Protein AF-A0A9W4ZFN9-F1 (afdb_monomer_lite)

Structure (mmCIF, N/CA/C/O backbone):
data_AF-A0A9W4ZFN9-F1
#
_entry.id   AF-A0A9W4ZFN9-F1
#
loop_
_atom_site.group_PDB
_atom_site.id
_atom_site.type_symbol
_atom_site.label_atom_id
_atom_site.label_alt_id
_atom_site.label_comp_id
_atom_site.label_asym_id
_atom_site.label_entity_id
_atom_site.label_seq_id
_atom_site.pdbx_PDB_ins_code
_atom_site.Cartn_x
_atom_site.Cartn_y
_atom_site.Cartn_z
_atom_site.occupancy
_atom_site.B_iso_or_equiv
_atom_site.auth_seq_id
_atom_site.auth_comp_id
_atom_site.auth_asym_id
_atom_site.auth_atom_id
_atom_site.pdbx_PDB_model_num
ATOM 1 N N . MET A 1 1 ? 42.782 6.471 -3.623 1.00 40.88 1 MET A N 1
ATOM 2 C CA . MET A 1 1 ? 42.105 7.609 -4.271 1.00 40.88 1 MET A CA 1
ATOM 3 C C . MET A 1 1 ? 40.682 7.137 -4.459 1.00 40.88 1 MET A C 1
ATOM 5 O O . MET A 1 1 ? 40.392 6.408 -5.397 1.00 40.88 1 MET A O 1
ATOM 9 N N . GLU A 1 2 ? 39.920 7.326 -3.389 1.00 52.97 2 GLU A N 1
ATOM 10 C CA . GLU A 1 2 ? 38.602 6.750 -3.124 1.00 52.97 2 GLU A CA 1
ATOM 11 C C . GLU A 1 2 ? 37.562 7.791 -3.526 1.00 52.97 2 GLU A C 1
ATOM 13 O O . GLU A 1 2 ? 36.983 8.445 -2.676 1.00 52.97 2 GLU A O 1
ATOM 18 N N . ASP A 1 3 ? 37.380 8.007 -4.825 1.00 47.34 3 ASP A N 1
ATOM 19 C CA . ASP A 1 3 ? 36.480 9.051 -5.321 1.00 47.34 3 ASP A CA 1
ATOM 20 C C . ASP A 1 3 ? 35.867 8.599 -6.656 1.00 47.34 3 ASP A C 1
ATOM 22 O O . ASP A 1 3 ? 36.251 9.098 -7.710 1.00 47.34 3 ASP A O 1
ATOM 26 N N . ALA A 1 4 ? 34.985 7.588 -6.646 1.00 51.34 4 ALA A N 1
ATOM 27 C CA . ALA A 1 4 ? 34.189 7.245 -7.842 1.00 51.34 4 ALA A CA 1
ATOM 28 C C . ALA A 1 4 ? 32.934 6.372 -7.623 1.00 51.34 4 ALA A C 1
ATOM 30 O O . ALA A 1 4 ? 32.174 6.197 -8.567 1.00 51.34 4 ALA A O 1
ATOM 31 N N . GLU A 1 5 ? 32.676 5.804 -6.439 1.00 50.56 5 GLU A N 1
ATOM 32 C CA . GLU A 1 5 ? 31.570 4.829 -6.269 1.00 50.56 5 GLU A CA 1
ATOM 33 C C . GLU A 1 5 ? 30.358 5.365 -5.485 1.00 50.56 5 GLU A C 1
ATOM 35 O O . GLU A 1 5 ? 29.499 4.598 -5.051 1.00 50.56 5 GLU A O 1
ATOM 40 N N . GLN A 1 6 ? 30.255 6.686 -5.309 1.00 48.00 6 GLN A N 1
ATOM 41 C CA . GLN A 1 6 ? 29.192 7.301 -4.502 1.00 48.00 6 GLN A CA 1
ATOM 42 C C . GLN A 1 6 ? 28.041 7.918 -5.328 1.00 48.00 6 GLN A C 1
ATOM 44 O O . GLN A 1 6 ? 27.037 8.310 -4.740 1.00 48.00 6 GLN A O 1
ATOM 49 N N . GLU A 1 7 ? 28.127 7.971 -6.664 1.00 45.47 7 GLU A N 1
ATOM 50 C CA . GLU A 1 7 ? 27.157 8.703 -7.511 1.00 45.47 7 GLU A CA 1
ATOM 51 C C . GLU A 1 7 ? 26.104 7.845 -8.246 1.00 45.47 7 GLU A C 1
ATOM 53 O O . GLU A 1 7 ? 25.272 8.398 -8.958 1.00 45.47 7 GLU A O 1
ATOM 58 N N . ASP A 1 8 ? 26.038 6.525 -8.025 1.00 45.19 8 ASP A N 1
ATOM 59 C CA . ASP A 1 8 ? 25.015 5.654 -8.655 1.00 45.19 8 ASP A CA 1
ATOM 60 C C . ASP A 1 8 ? 23.975 5.091 -7.664 1.00 45.19 8 ASP A C 1
ATOM 62 O O . ASP A 1 8 ? 23.276 4.123 -7.944 1.00 45.19 8 ASP A O 1
ATOM 66 N N . ARG A 1 9 ? 23.853 5.673 -6.463 1.00 47.44 9 ARG A N 1
ATOM 67 C CA . ARG A 1 9 ? 22.842 5.240 -5.472 1.00 47.44 9 ARG A CA 1
ATOM 68 C C . ARG A 1 9 ? 21.523 6.008 -5.514 1.00 47.44 9 ARG A C 1
ATOM 70 O O . ARG A 1 9 ? 20.568 5.547 -4.900 1.00 47.44 9 ARG A O 1
ATOM 77 N N . ASP A 1 10 ? 21.462 7.126 -6.235 1.00 48.66 10 ASP A N 1
ATOM 78 C CA . ASP A 1 10 ? 20.259 7.972 -6.335 1.00 48.66 10 ASP A CA 1
ATOM 79 C C . ASP A 1 10 ? 19.554 7.897 -7.706 1.00 48.66 10 ASP A C 1
ATOM 81 O O . ASP A 1 10 ? 18.429 8.370 -7.852 1.00 48.66 10 ASP A O 1
ATOM 85 N N . SER A 1 11 ? 20.170 7.272 -8.719 1.00 48.03 11 SER A N 1
ATOM 86 C CA . SER A 1 11 ? 19.677 7.315 -10.112 1.00 48.03 11 SER A CA 1
ATOM 87 C C . SER A 1 11 ? 18.875 6.089 -10.562 1.00 48.03 11 SER A C 1
ATOM 89 O O . SER A 1 11 ? 18.390 6.048 -11.692 1.00 48.03 11 SER A O 1
ATOM 91 N N . LEU A 1 12 ? 18.669 5.105 -9.688 1.00 49.59 12 LEU A N 1
ATOM 92 C CA . LEU A 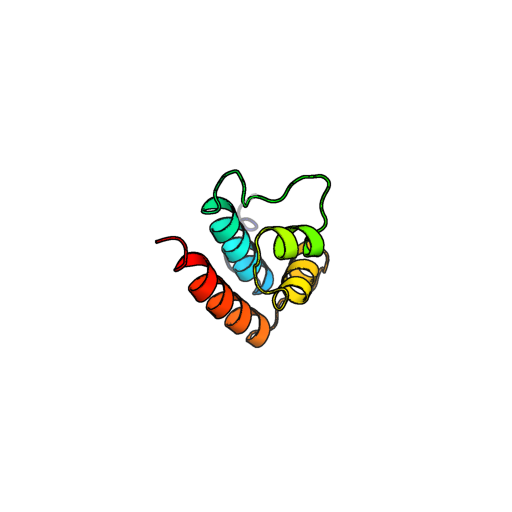1 12 ? 17.848 3.927 -9.971 1.00 49.59 12 LEU A CA 1
ATOM 93 C C . LEU A 1 12 ? 16.792 3.758 -8.885 1.00 49.59 12 LEU A C 1
ATOM 95 O O . LEU A 1 12 ? 16.735 2.709 -8.257 1.00 49.59 12 LEU A O 1
ATOM 99 N N . ILE A 1 13 ? 15.941 4.771 -8.676 1.00 51.84 13 ILE A N 1
ATOM 100 C CA . ILE A 1 13 ? 14.681 4.546 -7.957 1.00 51.84 13 ILE A CA 1
ATOM 101 C C . ILE A 1 13 ? 13.890 3.554 -8.804 1.00 51.84 13 ILE A C 1
ATOM 103 O O . ILE A 1 13 ? 13.237 3.917 -9.787 1.00 51.84 13 ILE A O 1
ATOM 107 N N . LEU A 1 14 ? 14.011 2.271 -8.476 1.00 59.94 14 LEU A N 1
ATOM 108 C CA . LEU A 1 14 ? 13.312 1.224 -9.200 1.00 59.94 14 LEU A CA 1
ATOM 109 C C . LEU A 1 14 ? 11.805 1.454 -9.017 1.00 59.94 14 LEU A C 1
ATOM 111 O O . LEU A 1 14 ? 11.380 1.935 -7.965 1.00 59.94 14 LEU A O 1
ATOM 115 N N . PRO A 1 15 ? 10.953 1.057 -9.976 1.00 64.00 15 PRO A N 1
ATOM 116 C CA . PRO A 1 15 ? 9.498 1.169 -9.827 1.00 64.00 15 PRO A CA 1
ATOM 117 C C . PRO A 1 15 ? 8.969 0.590 -8.499 1.00 64.00 15 PRO A C 1
ATOM 119 O O . PRO A 1 15 ? 8.000 1.087 -7.927 1.00 64.00 15 PRO A O 1
ATOM 122 N N . ALA A 1 16 ? 9.648 -0.432 -7.963 1.00 67.12 16 ALA A N 1
ATOM 123 C CA . ALA A 1 16 ? 9.374 -0.996 -6.644 1.00 67.12 16 ALA A CA 1
ATOM 124 C C . ALA A 1 16 ? 9.686 -0.033 -5.480 1.00 67.12 16 ALA A C 1
ATOM 126 O O . ALA A 1 16 ? 8.948 -0.006 -4.496 1.00 67.12 16 ALA A O 1
ATOM 127 N N . GLU A 1 17 ? 10.743 0.772 -5.567 1.00 73.62 17 GLU A N 1
ATOM 128 C CA . GLU A 1 17 ? 11.085 1.767 -4.548 1.00 73.62 17 GLU A CA 1
ATOM 129 C C . GLU A 1 17 ? 10.113 2.943 -4.550 1.00 73.62 17 GLU A C 1
ATOM 131 O O . GLU A 1 17 ? 9.743 3.413 -3.474 1.00 73.62 17 GLU A O 1
ATOM 136 N N . GLU A 1 18 ? 9.614 3.363 -5.717 1.00 80.56 18 GLU A N 1
ATOM 137 C CA . GLU A 1 18 ? 8.559 4.381 -5.785 1.00 80.56 18 GLU A CA 1
ATOM 138 C C . GLU A 1 18 ? 7.275 3.880 -5.109 1.00 80.56 18 GLU A C 1
ATOM 140 O O . GLU A 1 18 ? 6.723 4.565 -4.243 1.00 80.56 18 GLU A O 1
ATOM 145 N N . VAL A 1 19 ? 6.839 2.654 -5.424 1.00 79.31 19 VAL A N 1
ATOM 146 C CA . VAL A 1 19 ? 5.682 2.024 -4.767 1.00 79.31 19 VAL A CA 1
ATOM 147 C C . VAL A 1 19 ? 5.907 1.899 -3.259 1.00 79.31 19 VAL A C 1
ATOM 149 O O . VAL A 1 19 ? 5.021 2.242 -2.472 1.00 79.31 19 VAL A O 1
ATOM 152 N N . ARG A 1 20 ? 7.100 1.479 -2.828 1.00 79.00 20 ARG A N 1
ATOM 153 C CA . ARG A 1 20 ? 7.450 1.380 -1.405 1.00 79.00 20 ARG A CA 1
ATOM 154 C C . ARG A 1 20 ? 7.401 2.743 -0.715 1.00 79.00 20 ARG A C 1
ATOM 156 O O . ARG A 1 20 ? 6.804 2.861 0.352 1.00 79.00 20 ARG A O 1
ATOM 163 N N . ALA A 1 21 ? 7.976 3.781 -1.318 1.00 83.00 21 ALA A N 1
ATOM 164 C CA . ALA A 1 21 ? 7.955 5.137 -0.777 1.00 83.00 21 ALA A CA 1
ATOM 165 C C . ALA A 1 21 ? 6.525 5.686 -0.682 1.00 83.00 21 ALA A C 1
ATOM 167 O O . ALA A 1 21 ? 6.170 6.339 0.302 1.00 83.00 21 ALA A O 1
ATOM 168 N N . MET A 1 22 ? 5.689 5.400 -1.679 1.00 84.25 22 MET A N 1
ATOM 169 C CA . MET A 1 22 ? 4.275 5.756 -1.669 1.00 84.25 22 MET A CA 1
ATOM 170 C C . MET A 1 22 ? 3.505 5.050 -0.543 1.00 84.25 22 MET A C 1
ATOM 172 O O . MET A 1 22 ? 2.762 5.711 0.183 1.00 84.25 22 MET A O 1
ATOM 176 N 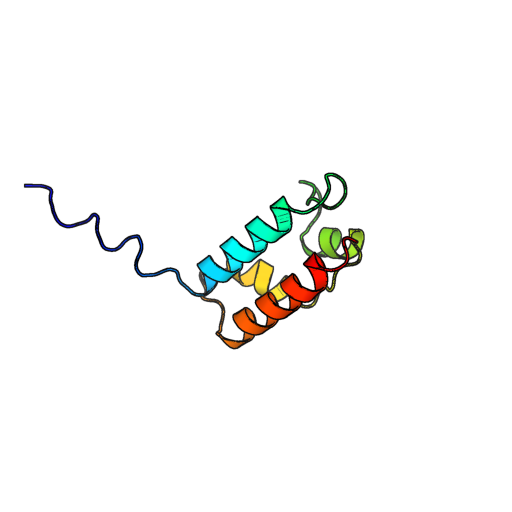N . LEU A 1 23 ? 3.723 3.745 -0.352 1.00 81.50 23 LEU A N 1
ATOM 177 C CA . LEU A 1 23 ? 3.122 2.970 0.737 1.00 81.50 23 LEU A CA 1
ATOM 178 C C . LEU A 1 23 ? 3.561 3.481 2.109 1.00 81.50 23 LEU A C 1
ATOM 180 O O . LEU A 1 23 ? 2.711 3.695 2.965 1.00 81.50 23 LEU A O 1
ATOM 184 N N . ILE A 1 24 ? 4.852 3.765 2.302 1.00 81.81 24 ILE A N 1
ATOM 185 C CA . ILE A 1 24 ? 5.367 4.339 3.554 1.00 81.81 24 ILE A CA 1
ATOM 186 C C . ILE A 1 24 ? 4.709 5.694 3.835 1.00 81.81 24 ILE A C 1
ATOM 188 O O . ILE A 1 24 ? 4.245 5.937 4.947 1.00 81.81 24 ILE A O 1
ATOM 192 N N . LYS A 1 25 ? 4.626 6.582 2.835 1.00 85.75 25 LYS A N 1
ATOM 193 C CA . LYS A 1 25 ? 3.952 7.883 2.989 1.00 85.75 25 LYS A CA 1
ATOM 194 C C . LYS A 1 25 ? 2.479 7.717 3.349 1.00 85.75 25 LYS A C 1
ATOM 196 O O . LYS A 1 25 ? 1.989 8.434 4.218 1.00 85.75 25 LYS A O 1
ATOM 201 N N . TRP A 1 26 ? 1.789 6.772 2.715 1.00 85.69 26 TRP A N 1
ATOM 202 C CA . TRP A 1 26 ? 0.412 6.441 3.061 1.00 85.69 26 TRP A CA 1
ATOM 203 C C . TRP A 1 26 ? 0.301 5.896 4.496 1.00 85.69 26 TRP A C 1
ATOM 205 O O . TRP A 1 26 ? -0.513 6.377 5.272 1.00 85.69 26 TRP A O 1
ATOM 215 N N . GLU A 1 27 ? 1.165 4.974 4.914 1.00 84.25 27 GLU A N 1
ATOM 216 C CA . GLU A 1 27 ? 1.183 4.445 6.284 1.00 84.25 27 GLU A CA 1
ATOM 217 C C . GLU A 1 27 ? 1.453 5.522 7.346 1.00 84.25 27 GLU A C 1
ATOM 219 O O . GLU A 1 27 ? 0.928 5.454 8.462 1.00 84.25 27 GLU A O 1
ATOM 224 N N . LEU A 1 28 ? 2.252 6.537 7.008 1.00 83.94 28 LEU A N 1
ATOM 225 C CA . LEU A 1 28 ? 2.555 7.658 7.898 1.00 83.94 28 LEU A CA 1
ATOM 226 C C . LEU A 1 28 ? 1.351 8.572 8.140 1.00 83.94 28 LEU A C 1
ATOM 228 O O . LEU A 1 28 ? 1.232 9.101 9.246 1.00 83.94 28 LEU A O 1
ATOM 232 N N . ILE A 1 29 ? 0.467 8.740 7.152 1.00 85.94 29 ILE A N 1
ATOM 233 C CA . ILE A 1 29 ? -0.747 9.558 7.310 1.00 85.94 29 ILE A CA 1
ATOM 234 C C . ILE A 1 29 ? -1.882 8.815 8.028 1.00 85.94 29 ILE A C 1
ATOM 236 O O . ILE A 1 29 ? -2.840 9.453 8.459 1.00 85.94 29 ILE A O 1
ATOM 240 N N . LEU A 1 30 ? -1.794 7.488 8.170 1.00 84.25 30 LEU A N 1
ATOM 241 C CA . LEU A 1 30 ? -2.809 6.702 8.868 1.00 84.25 30 LEU A CA 1
ATOM 242 C C . LEU A 1 30 ? -2.866 7.051 10.356 1.00 84.25 30 LEU A C 1
ATOM 244 O O . LEU A 1 30 ? -1.841 7.195 11.039 1.00 84.25 30 LEU A O 1
ATOM 248 N N . SER A 1 31 ? -4.086 7.100 10.890 1.00 83.94 31 SER A N 1
ATOM 249 C CA . SER A 1 31 ? -4.299 7.261 12.324 1.00 83.94 31 SER A CA 1
ATOM 250 C C . SER A 1 31 ? -3.722 6.073 13.105 1.00 83.94 31 SER A C 1
ATOM 252 O O . SER A 1 31 ? -3.537 4.973 12.581 1.00 83.94 31 SER A O 1
ATOM 254 N N . LYS A 1 32 ? -3.466 6.255 14.407 1.00 82.94 32 LYS A N 1
ATOM 255 C CA . LYS A 1 32 ? -2.922 5.193 15.279 1.00 82.94 32 LYS A CA 1
ATOM 256 C C . LYS A 1 32 ? -3.730 3.887 15.209 1.00 82.94 32 LYS A C 1
ATOM 258 O O . LYS A 1 32 ? -3.154 2.812 15.347 1.00 82.94 32 LYS A O 1
ATOM 263 N N . PHE A 1 33 ? -5.043 3.979 15.000 1.00 83.12 33 PHE A N 1
ATOM 264 C CA . PHE A 1 33 ? -5.926 2.819 14.889 1.00 83.12 33 PHE A CA 1
ATOM 265 C C . PHE A 1 33 ? -5.846 2.148 13.523 1.00 83.12 33 PHE A C 1
ATOM 267 O O . PHE A 1 33 ? -6.047 0.941 13.439 1.00 83.12 33 PHE A O 1
ATOM 274 N N . GLU A 1 34 ? -5.529 2.891 12.470 1.00 85.81 34 GLU A N 1
ATOM 275 C CA . GLU A 1 34 ? -5.424 2.368 11.111 1.00 85.81 34 GLU A CA 1
ATOM 276 C C . GLU A 1 34 ? -4.044 1.804 10.788 1.00 85.81 34 GLU A C 1
ATOM 278 O O . GLU A 1 34 ? -3.921 1.072 9.818 1.00 85.81 34 GLU A O 1
ATOM 283 N N . LYS A 1 35 ? -3.011 2.074 11.592 1.00 86.56 35 LYS A N 1
ATOM 284 C CA . LYS A 1 35 ? -1.681 1.477 11.395 1.00 86.56 35 LYS A CA 1
ATOM 285 C C . LYS A 1 35 ? -1.699 -0.044 11.545 1.00 86.56 35 LYS A C 1
ATOM 287 O O . LYS A 1 35 ? -2.478 -0.588 12.337 1.00 86.56 35 LYS A O 1
ATOM 292 N N . ARG A 1 36 ? -0.804 -0.715 10.813 1.00 87.12 36 ARG A N 1
ATOM 293 C CA . ARG A 1 36 ? -0.614 -2.166 10.892 1.00 87.12 36 ARG A CA 1
ATOM 294 C C . ARG A 1 36 ? -0.117 -2.567 12.279 1.00 87.12 36 ARG A C 1
ATOM 296 O O . ARG A 1 36 ? 0.831 -1.991 12.811 1.00 87.12 36 ARG A O 1
ATOM 303 N N . ARG A 1 37 ? -0.747 -3.577 12.862 1.00 87.50 37 ARG A N 1
ATOM 304 C CA . ARG A 1 37 ? -0.335 -4.234 14.103 1.00 87.50 37 ARG A CA 1
ATOM 305 C C . ARG A 1 37 ? 0.683 -5.327 13.772 1.00 87.50 37 ARG A C 1
ATOM 307 O O . ARG A 1 37 ? 0.657 -5.920 12.702 1.00 87.50 37 ARG A O 1
ATOM 314 N N . LEU A 1 38 ? 1.579 -5.625 14.709 1.00 83.81 38 LEU A N 1
ATOM 315 C CA . LEU A 1 38 ? 2.620 -6.648 14.516 1.00 83.81 38 LEU A CA 1
ATOM 316 C C . LEU A 1 38 ? 2.055 -8.061 14.303 1.00 83.81 38 LEU A C 1
ATOM 318 O O . LEU A 1 38 ? 2.673 -8.878 13.636 1.00 83.81 38 LEU A O 1
ATOM 322 N N . GLN A 1 39 ? 0.888 -8.331 14.880 1.00 87.88 39 GLN A N 1
ATOM 323 C CA . GLN A 1 39 ? 0.256 -9.650 14.916 1.00 87.88 39 GLN A CA 1
ATOM 324 C C . GLN A 1 39 ? -0.743 -9.908 13.779 1.00 87.88 39 GLN A C 1
ATOM 326 O O . GLN A 1 39 ? -1.355 -10.970 13.755 1.00 87.88 39 GLN A O 1
ATOM 331 N N . GLU A 1 40 ? -0.959 -8.945 12.879 1.00 85.88 40 GLU A N 1
ATOM 332 C CA . GLU A 1 40 ? -1.886 -9.103 11.752 1.00 85.88 40 GLU A CA 1
ATOM 333 C C . GLU A 1 40 ? -1.135 -9.172 10.418 1.00 85.88 40 GLU A C 1
ATOM 335 O O . GLU A 1 40 ? -0.120 -8.498 10.219 1.00 85.88 40 GLU A O 1
ATOM 340 N N . THR A 1 41 ? -1.646 -9.984 9.492 1.00 88.06 41 THR A N 1
ATOM 341 C CA . THR A 1 41 ? -1.163 -10.014 8.105 1.00 88.06 41 THR A CA 1
ATOM 342 C C . THR A 1 41 ? -1.608 -8.762 7.348 1.00 88.06 41 THR A C 1
ATOM 344 O O . THR A 1 41 ? -2.536 -8.069 7.766 1.00 88.06 41 THR A O 1
ATOM 347 N N . VAL A 1 42 ? -0.988 -8.472 6.197 1.00 85.56 42 VAL A N 1
ATOM 348 C CA . VAL A 1 42 ? -1.409 -7.358 5.322 1.00 85.56 42 VAL A CA 1
ATOM 349 C C . VAL A 1 42 ? -2.884 -7.508 4.934 1.00 85.56 42 VAL A C 1
ATOM 351 O O . VAL A 1 42 ? -3.641 -6.547 4.991 1.00 85.56 42 VAL A O 1
ATOM 354 N N . GLN A 1 43 ? -3.327 -8.731 4.646 1.00 87.12 43 GLN A N 1
ATOM 355 C CA . GLN A 1 43 ? -4.722 -9.035 4.324 1.00 87.12 43 GLN A CA 1
ATOM 356 C C . GLN A 1 43 ? -5.674 -8.740 5.487 1.00 87.12 43 GLN A C 1
ATOM 358 O O . GLN A 1 43 ? -6.682 -8.055 5.308 1.00 87.12 43 GLN A O 1
ATOM 363 N N . GLN A 1 44 ? -5.342 -9.213 6.692 1.00 89.12 44 GLN A N 1
ATOM 364 C CA . GLN A 1 44 ? -6.141 -8.959 7.895 1.00 89.12 44 GLN A CA 1
ATOM 365 C C . GLN A 1 44 ? -6.186 -7.471 8.233 1.00 89.12 44 GLN A C 1
ATOM 367 O O . GLN A 1 44 ? -7.241 -6.939 8.576 1.00 89.12 44 GLN A O 1
ATOM 372 N N . TRP A 1 45 ? -5.054 -6.791 8.081 1.00 89.88 45 TRP A N 1
ATOM 373 C CA . TRP A 1 45 ? -4.948 -5.363 8.298 1.00 89.88 45 TRP A CA 1
ATOM 374 C C . TRP A 1 45 ? -5.852 -4.580 7.350 1.00 89.88 45 TRP A C 1
ATOM 376 O O . TRP A 1 45 ? -6.692 -3.816 7.821 1.00 89.88 45 TRP A O 1
ATOM 386 N N . PHE A 1 46 ? -5.746 -4.816 6.041 1.00 87.94 46 PHE A N 1
ATOM 387 C CA . PHE A 1 46 ? -6.569 -4.157 5.024 1.00 87.94 46 PHE A CA 1
ATOM 388 C C . PHE A 1 46 ? -8.059 -4.426 5.230 1.00 87.94 46 PHE A C 1
ATOM 390 O O . PHE A 1 46 ? -8.867 -3.497 5.158 1.00 87.94 46 PHE A O 1
ATOM 397 N N . SER A 1 47 ? -8.413 -5.665 5.585 1.00 87.38 47 SER A N 1
ATOM 398 C CA . SER A 1 47 ? -9.780 -6.026 5.959 1.00 87.38 47 SER A CA 1
ATOM 399 C C . SER A 1 47 ? -10.267 -5.238 7.177 1.00 87.38 47 SER A C 1
ATOM 401 O O . SER A 1 47 ? -11.411 -4.790 7.193 1.00 87.38 47 SER A O 1
ATOM 403 N N . ARG A 1 48 ? -9.417 -5.046 8.193 1.00 88.81 48 ARG A N 1
ATOM 404 C CA . ARG A 1 48 ? -9.758 -4.334 9.432 1.00 88.81 48 ARG A CA 1
ATOM 405 C C . ARG A 1 48 ? -9.981 -2.840 9.214 1.00 88.81 48 ARG A C 1
ATOM 407 O O . ARG A 1 48 ? -10.840 -2.259 9.868 1.00 88.81 48 ARG A O 1
ATOM 414 N N . ILE A 1 49 ? -9.208 -2.214 8.330 1.00 87.00 49 ILE A N 1
ATOM 415 C CA . ILE A 1 49 ? -9.365 -0.789 7.995 1.00 87.00 49 ILE A CA 1
ATOM 416 C C . ILE A 1 49 ? -10.350 -0.552 6.840 1.00 87.00 49 ILE A C 1
ATOM 418 O O . ILE A 1 49 ? -10.458 0.571 6.352 1.00 87.00 49 ILE A O 1
ATOM 422 N N . HIS A 1 50 ? -11.071 -1.598 6.411 1.00 83.88 50 HIS A N 1
ATOM 423 C CA . HIS A 1 50 ? -12.031 -1.570 5.303 1.00 83.88 50 HIS A CA 1
ATOM 424 C C . HIS A 1 50 ? -11.455 -0.941 4.022 1.00 83.88 50 HIS A C 1
ATOM 426 O O . HIS A 1 50 ? -12.138 -0.198 3.312 1.00 83.88 50 HIS A O 1
ATOM 432 N N . LYS A 1 51 ? -10.178 -1.215 3.731 1.00 83.00 51 LYS A N 1
ATOM 433 C CA . LYS A 1 51 ? -9.507 -0.744 2.516 1.00 83.00 51 LYS A CA 1
ATOM 434 C C . LYS A 1 51 ? -9.517 -1.836 1.452 1.00 83.00 51 LYS A C 1
ATOM 436 O O . LYS A 1 51 ? -9.547 -3.022 1.768 1.00 83.00 51 LYS A O 1
ATOM 441 N N . SER A 1 52 ? -9.492 -1.422 0.185 1.00 79.69 52 SER A N 1
ATOM 442 C CA . SER A 1 52 ? -9.513 -2.362 -0.939 1.00 79.69 52 SER A CA 1
ATOM 443 C C . SER A 1 52 ? -8.287 -3.282 -0.898 1.00 79.69 52 SER A C 1
ATOM 445 O O . SER A 1 52 ? -7.148 -2.817 -0.819 1.00 79.69 52 SER A O 1
ATOM 447 N N . SER A 1 53 ? -8.553 -4.586 -0.975 1.00 79.25 53 SER A N 1
ATOM 448 C CA . SER A 1 53 ? -7.571 -5.669 -1.047 1.00 79.25 53 SER A CA 1
ATOM 449 C C . SER A 1 53 ? -6.829 -5.740 -2.383 1.00 79.25 53 SER A C 1
ATOM 451 O O . SER A 1 53 ? -5.903 -6.536 -2.518 1.00 79.25 53 SER A O 1
ATOM 453 N N . ASP A 1 54 ? -7.211 -4.921 -3.364 1.00 83.12 54 ASP A N 1
ATOM 454 C CA . ASP A 1 54 ? -6.739 -5.033 -4.749 1.00 83.12 54 ASP A CA 1
ATOM 455 C C . ASP A 1 54 ? -5.238 -4.740 -4.877 1.00 83.12 54 ASP A C 1
ATOM 457 O O . ASP A 1 54 ? -4.583 -5.233 -5.790 1.00 83.12 54 ASP A O 1
ATOM 461 N N . ILE A 1 55 ? -4.668 -3.983 -3.931 1.00 85.50 55 ILE A N 1
ATOM 462 C CA . ILE A 1 55 ? -3.228 -3.703 -3.894 1.00 85.50 55 ILE A CA 1
ATOM 463 C C . ILE A 1 55 ? -2.417 -4.707 -3.077 1.00 85.50 55 ILE A C 1
ATOM 465 O O . ILE A 1 55 ? -1.193 -4.617 -3.092 1.00 85.50 55 ILE A O 1
ATOM 469 N N . ILE A 1 56 ? -3.048 -5.646 -2.359 1.00 85.88 56 ILE A N 1
ATOM 470 C CA . ILE A 1 56 ? -2.328 -6.621 -1.521 1.00 85.88 56 ILE A CA 1
ATOM 471 C C . ILE A 1 56 ? -1.304 -7.414 -2.342 1.00 85.88 56 ILE A C 1
ATOM 473 O O . ILE A 1 56 ? -0.156 -7.470 -1.901 1.00 85.88 56 ILE A O 1
ATOM 477 N N . PRO A 1 57 ? -1.633 -7.948 -3.538 1.00 85.44 57 PRO A N 1
ATOM 478 C CA . PRO A 1 57 ? -0.652 -8.675 -4.342 1.00 85.44 57 PRO A CA 1
ATOM 479 C C . PRO A 1 57 ? 0.562 -7.810 -4.709 1.00 85.44 57 PRO A C 1
ATOM 481 O O . PRO A 1 57 ? 1.693 -8.285 -4.680 1.00 85.44 57 PRO A O 1
ATOM 484 N N . ILE A 1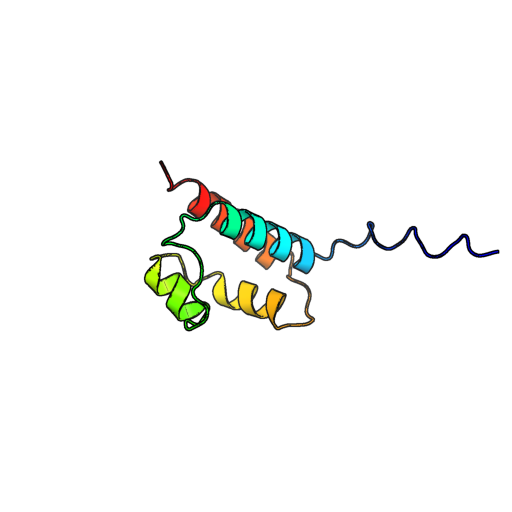 58 ? 0.346 -6.519 -4.985 1.00 85.00 58 ILE A N 1
ATOM 485 C CA . ILE A 1 58 ? 1.411 -5.559 -5.314 1.00 85.00 58 ILE A CA 1
ATOM 486 C C . ILE A 1 58 ? 2.243 -5.231 -4.067 1.00 85.00 58 ILE A C 1
ATOM 488 O O . ILE A 1 58 ? 3.470 -5.192 -4.130 1.00 85.00 58 ILE A O 1
ATOM 492 N N . TYR A 1 59 ? 1.587 -5.024 -2.922 1.00 82.69 59 TYR A N 1
ATOM 493 C CA . TYR A 1 59 ? 2.242 -4.777 -1.637 1.00 82.69 59 TYR A CA 1
ATOM 494 C C . TYR A 1 59 ? 3.155 -5.949 -1.270 1.00 82.69 59 TYR A C 1
ATOM 496 O O . TYR A 1 59 ? 4.329 -5.753 -0.958 1.00 82.69 59 TYR A O 1
ATOM 504 N N . GLU A 1 60 ? 2.639 -7.175 -1.349 1.00 83.38 60 GLU A N 1
ATOM 505 C CA . GLU A 1 60 ? 3.402 -8.385 -1.055 1.00 83.38 60 GLU A CA 1
ATOM 506 C C . GLU A 1 60 ? 4.552 -8.573 -2.048 1.00 83.38 60 GLU A C 1
ATOM 508 O O . GLU A 1 60 ? 5.670 -8.869 -1.631 1.00 83.38 60 GLU A O 1
ATOM 513 N N . LYS A 1 61 ? 4.331 -8.305 -3.338 1.00 82.00 61 LYS A N 1
ATOM 514 C CA . LYS A 1 61 ? 5.373 -8.372 -4.369 1.00 82.00 61 LYS A CA 1
ATOM 515 C C . LYS A 1 61 ? 6.511 -7.375 -4.140 1.00 82.00 61 LYS A C 1
ATOM 517 O O . LYS A 1 61 ? 7.662 -7.738 -4.320 1.00 82.00 61 LYS A O 1
ATOM 522 N N . VAL A 1 62 ? 6.229 -6.149 -3.705 1.00 79.00 62 VAL A N 1
ATOM 523 C CA . VAL A 1 62 ? 7.258 -5.108 -3.486 1.00 79.00 62 VAL A CA 1
ATOM 524 C C . VAL A 1 62 ? 7.981 -5.253 -2.135 1.00 79.00 62 VAL A C 1
ATOM 526 O O . VAL A 1 62 ? 9.131 -4.821 -1.977 1.00 79.00 62 VAL A O 1
ATOM 529 N N . ILE A 1 63 ? 7.309 -5.824 -1.131 1.00 73.81 63 ILE A N 1
ATOM 530 C CA . ILE A 1 63 ? 7.858 -6.021 0.222 1.00 73.81 63 ILE A CA 1
ATOM 531 C C . ILE A 1 63 ? 8.585 -7.364 0.353 1.00 73.81 63 ILE A C 1
ATOM 533 O O . ILE A 1 63 ? 9.667 -7.406 0.937 1.00 73.81 63 ILE A O 1
ATOM 537 N N . TYR A 1 64 ? 8.008 -8.445 -0.173 1.00 74.25 64 TYR A N 1
ATOM 538 C CA . TYR A 1 64 ? 8.558 -9.803 -0.083 1.00 74.25 64 TYR A CA 1
ATOM 539 C C . TYR A 1 64 ? 9.214 -10.274 -1.382 1.00 74.25 64 TYR A C 1
ATOM 541 O O . TYR A 1 64 ? 10.115 -11.113 -1.340 1.00 74.25 64 TYR A O 1
ATOM 549 N N . GLY A 1 65 ? 8.796 -9.749 -2.533 1.00 62.50 65 GLY A N 1
ATOM 550 C CA . GLY A 1 65 ? 9.431 -10.043 -3.811 1.00 62.50 65 GLY A CA 1
ATOM 551 C C . GLY A 1 65 ? 10.663 -9.169 -4.044 1.00 62.50 65 GLY A C 1
ATOM 552 O O . GLY A 1 65 ? 10.686 -7.974 -3.762 1.00 62.50 65 GLY A O 1
ATOM 553 N N . LYS A 1 66 ? 11.707 -9.774 -4.615 1.00 58.06 66 LYS A N 1
ATOM 554 C CA . LYS A 1 66 ? 12.843 -9.060 -5.230 1.00 58.06 66 LYS A CA 1
ATOM 555 C C . LYS A 1 66 ? 12.491 -8.504 -6.621 1.00 58.06 66 LYS A C 1
ATOM 557 O O . LYS A 1 66 ? 13.386 -8.170 -7.390 1.00 58.06 66 LYS A O 1
ATOM 562 N N . GLU A 1 67 ? 11.209 -8.475 -6.975 1.00 62.06 67 GLU A N 1
ATOM 563 C CA . GLU A 1 67 ? 10.742 -8.123 -8.310 1.00 62.06 67 GLU A CA 1
ATOM 564 C C . GLU A 1 67 ? 10.319 -6.660 -8.390 1.00 62.06 67 GLU A C 1
ATOM 566 O O . GLU A 1 67 ? 9.790 -6.071 -7.446 1.00 62.06 67 GLU A O 1
ATOM 571 N N . THR A 1 68 ? 10.556 -6.071 -9.556 1.00 68.00 68 THR A N 1
ATOM 572 C CA . THR A 1 68 ? 10.126 -4.718 -9.877 1.00 68.00 68 THR A CA 1
ATOM 573 C C . THR A 1 68 ? 8.611 -4.682 -10.087 1.00 68.00 68 THR A C 1
ATOM 575 O O . THR A 1 68 ? 8.023 -5.581 -10.691 1.00 68.00 68 THR A O 1
ATOM 578 N N . ALA A 1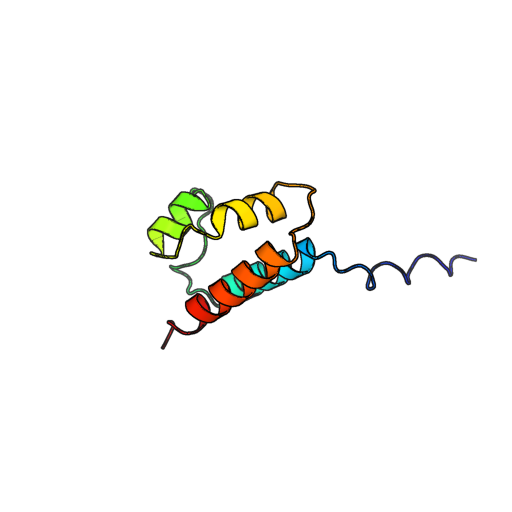 69 ? 7.961 -3.630 -9.579 1.00 70.69 69 ALA A N 1
ATOM 579 C CA . ALA A 1 69 ? 6.573 -3.353 -9.929 1.00 70.69 69 ALA A CA 1
ATOM 580 C C . ALA A 1 69 ? 6.493 -2.974 -11.417 1.00 70.69 69 ALA A C 1
ATOM 582 O O . ALA A 1 69 ? 7.331 -2.216 -11.913 1.00 70.69 69 ALA A O 1
ATOM 583 N N . SER A 1 70 ? 5.502 -3.489 -12.139 1.00 80.81 70 SER A N 1
ATOM 584 C CA . SER A 1 70 ? 5.242 -3.059 -13.512 1.00 80.81 70 SER A CA 1
ATOM 585 C C . SER A 1 70 ? 4.695 -1.627 -13.526 1.00 80.81 70 SER A C 1
ATOM 587 O O . SER A 1 70 ? 4.161 -1.126 -12.532 1.00 80.81 70 SER A O 1
ATOM 589 N N . SER A 1 71 ? 4.788 -0.945 -14.669 1.00 80.56 71 SER A N 1
ATOM 590 C CA . SER A 1 71 ? 4.207 0.396 -14.818 1.00 80.56 71 SER A CA 1
ATOM 591 C C . SER A 1 71 ? 2.689 0.411 -14.580 1.00 80.56 71 SER A C 1
ATOM 593 O O . SER A 1 71 ? 2.164 1.398 -14.069 1.00 80.56 71 SER A O 1
ATOM 595 N N . GLU A 1 72 ? 1.987 -0.681 -14.897 1.00 83.44 72 GLU A N 1
ATOM 596 C CA . GLU A 1 72 ? 0.552 -0.844 -14.624 1.00 83.44 72 GLU A CA 1
ATOM 597 C C . GLU A 1 72 ? 0.271 -0.951 -13.120 1.00 83.44 72 GLU A C 1
ATOM 599 O O . GLU A 1 72 ? -0.606 -0.256 -12.604 1.00 83.44 72 GLU A O 1
ATOM 604 N N . GLU A 1 73 ? 1.058 -1.754 -12.396 1.00 83.00 73 GLU A N 1
ATOM 605 C CA . GLU A 1 73 ? 0.970 -1.888 -10.935 1.00 83.00 73 GLU A CA 1
ATOM 606 C C . GLU A 1 73 ? 1.242 -0.543 -10.244 1.00 83.00 73 GLU A C 1
ATOM 608 O O . GLU A 1 73 ? 0.555 -0.174 -9.289 1.00 83.00 73 GLU A O 1
ATOM 613 N N . LEU A 1 74 ? 2.194 0.235 -10.766 1.00 82.75 74 LEU A N 1
ATOM 614 C CA . LEU A 1 74 ? 2.520 1.569 -10.265 1.00 82.75 74 LEU A CA 1
ATOM 615 C C . LEU A 1 74 ? 1.369 2.563 -10.486 1.00 82.75 74 LEU A C 1
ATOM 617 O O . LEU A 1 74 ? 1.028 3.326 -9.577 1.00 82.75 74 LEU A O 1
ATOM 621 N N . GLN A 1 75 ? 0.721 2.540 -11.655 1.00 85.94 75 GLN A N 1
ATOM 622 C CA . GLN A 1 75 ? -0.471 3.357 -11.910 1.00 85.94 75 GLN A CA 1
ATOM 623 C C . GLN A 1 75 ? -1.647 2.954 -11.013 1.00 85.94 75 GLN A C 1
ATOM 625 O O . GLN A 1 75 ? -2.323 3.830 -10.461 1.00 85.94 75 GLN A O 1
ATOM 630 N N . LEU A 1 76 ? -1.866 1.650 -10.822 1.00 87.31 76 LEU A N 1
ATOM 631 C CA . LEU A 1 76 ? -2.910 1.130 -9.943 1.00 87.31 76 LEU A CA 1
ATOM 632 C C . LEU A 1 76 ? -2.672 1.574 -8.497 1.00 87.31 76 LEU A C 1
ATOM 634 O O . LEU A 1 76 ? -3.584 2.104 -7.862 1.00 87.31 76 LEU A O 1
ATOM 638 N N . MET A 1 77 ? -1.436 1.459 -8.006 1.00 84.88 77 MET A N 1
ATOM 639 C CA . MET A 1 77 ? -1.051 1.916 -6.670 1.00 84.88 77 MET A CA 1
ATOM 640 C C . MET A 1 77 ? -1.252 3.426 -6.507 1.00 84.88 77 MET A C 1
ATOM 642 O O . MET A 1 77 ? -1.830 3.877 -5.517 1.00 84.88 77 MET A O 1
ATOM 646 N N . ARG A 1 78 ? -0.835 4.226 -7.496 1.00 85.44 78 ARG A N 1
ATOM 647 C CA . ARG A 1 78 ? -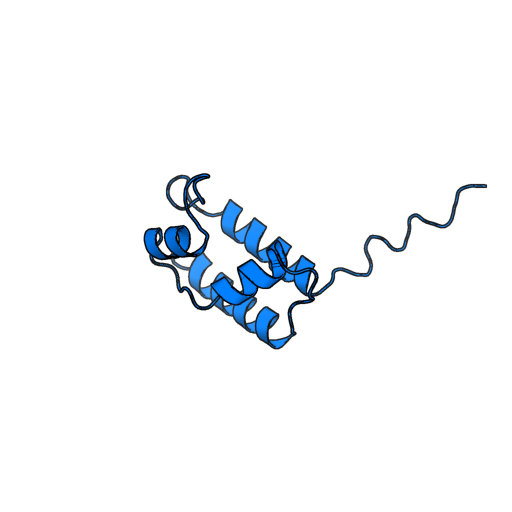1.009 5.685 -7.483 1.00 85.44 78 ARG A CA 1
ATOM 648 C C . ARG A 1 78 ? -2.486 6.073 -7.397 1.00 85.44 78 ARG A C 1
ATOM 650 O O . ARG A 1 78 ? -2.841 6.954 -6.611 1.00 85.44 78 ARG A O 1
ATOM 657 N N . LYS A 1 79 ? -3.348 5.403 -8.167 1.00 87.31 79 LYS A N 1
ATOM 658 C CA . LYS A 1 79 ? -4.802 5.606 -8.120 1.00 87.31 79 LYS A CA 1
ATOM 659 C C . LYS A 1 79 ? -5.377 5.192 -6.765 1.00 87.31 79 LYS A C 1
ATOM 661 O O . LYS A 1 79 ? -6.107 5.968 -6.153 1.00 87.31 79 LYS A O 1
ATOM 666 N N . TRP A 1 80 ? -4.994 4.021 -6.265 1.00 87.25 80 TRP A N 1
ATOM 667 C CA . TRP A 1 80 ? -5.466 3.514 -4.981 1.00 87.25 80 TRP A CA 1
ATOM 668 C C . TRP A 1 80 ? -5.092 4.451 -3.831 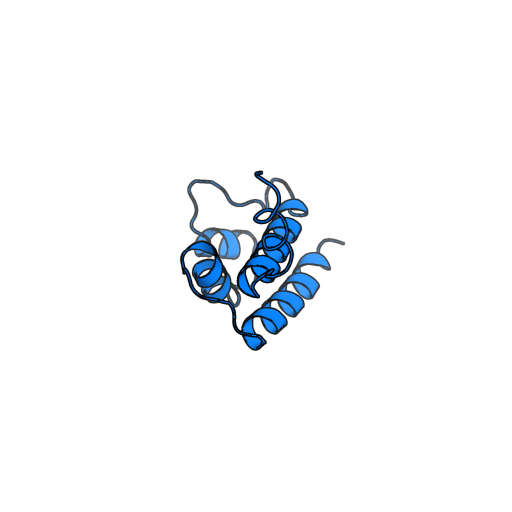1.00 87.25 80 TRP A C 1
ATOM 670 O O . TRP A 1 80 ? -5.947 4.805 -3.024 1.00 87.25 80 TRP A O 1
ATOM 680 N N . ILE A 1 81 ? -3.845 4.924 -3.770 1.00 83.50 81 ILE A N 1
ATOM 681 C CA . ILE A 1 81 ? -3.408 5.865 -2.732 1.00 83.50 81 ILE A CA 1
ATOM 682 C C . ILE A 1 81 ? -4.190 7.170 -2.847 1.00 83.50 81 ILE A C 1
ATOM 684 O O . ILE A 1 81 ? -4.681 7.670 -1.841 1.00 83.50 81 ILE A O 1
ATOM 688 N N . HIS A 1 82 ? -4.388 7.696 -4.057 1.00 83.31 82 HIS A N 1
ATOM 689 C CA . HIS A 1 82 ? -5.194 8.900 -4.253 1.00 83.31 82 HIS A CA 1
ATOM 690 C C . HIS A 1 82 ? -6.622 8.757 -3.693 1.00 83.31 82 HIS A C 1
ATOM 692 O O . HIS A 1 82 ? -7.113 9.654 -3.003 1.00 83.31 82 HIS A O 1
ATOM 698 N N . GLU A 1 83 ? -7.272 7.618 -3.935 1.00 82.88 83 GLU A N 1
ATOM 699 C CA . GLU A 1 83 ? -8.622 7.322 -3.439 1.00 82.88 83 GLU A CA 1
ATOM 700 C C . GLU A 1 83 ? -8.659 7.087 -1.920 1.00 82.88 83 GLU A C 1
ATOM 702 O O . GLU A 1 83 ? -9.618 7.477 -1.248 1.00 82.88 83 GLU A O 1
ATOM 707 N N . ASN A 1 84 ? -7.606 6.488 -1.360 1.00 77.00 84 ASN A N 1
ATOM 708 C CA . ASN A 1 84 ? -7.552 6.097 0.049 1.00 77.00 84 ASN A CA 1
ATOM 709 C C . ASN A 1 84 ? -6.968 7.165 0.982 1.00 77.00 84 ASN A C 1
ATOM 711 O O . ASN A 1 84 ? -7.209 7.075 2.186 1.00 77.00 84 ASN A O 1
ATOM 715 N N . VAL A 1 85 ? -6.272 8.173 0.444 1.00 72.88 85 VAL A N 1
ATOM 716 C CA . VAL A 1 85 ? -5.814 9.384 1.154 1.00 72.88 85 VAL A CA 1
ATOM 717 C C . VAL A 1 85 ? -6.941 10.420 1.258 1.00 72.88 85 VAL A C 1
ATOM 719 O O . VAL A 1 85 ? -7.062 11.098 2.274 1.00 72.88 85 VAL A O 1
ATOM 722 N N . ARG A 1 86 ? -7.798 10.550 0.232 1.00 56.28 86 ARG A N 1
ATOM 723 C CA . ARG A 1 86 ? -8.849 11.588 0.196 1.00 56.28 86 ARG A CA 1
ATOM 724 C C . ARG A 1 86 ? -10.052 11.335 1.106 1.00 56.28 86 ARG A C 1
ATOM 726 O O . ARG A 1 86 ? -10.789 12.274 1.371 1.00 56.28 86 ARG A O 1
ATOM 733 N N . LYS A 1 87 ? -10.252 10.113 1.607 1.00 49.66 87 LYS A N 1
ATOM 734 C CA . LYS A 1 87 ? -11.386 9.768 2.489 1.00 49.66 87 LYS A CA 1
ATOM 735 C C . LYS A 1 87 ? -11.160 10.060 3.985 1.00 49.66 87 LYS A C 1
ATOM 737 O O . LYS A 1 87 ? -11.950 9.602 4.800 1.00 49.66 87 LYS A O 1
ATOM 742 N N . SER A 1 88 ? -10.116 10.808 4.350 1.00 42.50 88 SER A N 1
ATOM 743 C CA . SER A 1 88 ? -9.877 11.261 5.736 1.00 42.50 88 SER A CA 1
ATOM 744 C C . SER A 1 88 ? -10.467 12.644 6.066 1.00 42.50 88 SER A C 1
ATOM 746 O O . SER A 1 88 ? -10.018 13.269 7.025 1.00 42.50 88 SER A O 1
ATOM 748 N N . LEU A 1 89 ? -11.457 13.127 5.306 1.00 36.94 89 LEU A N 1
ATOM 749 C CA . LEU A 1 89 ? -12.209 14.356 5.601 1.00 36.94 89 LEU A CA 1
ATOM 750 C C . LEU A 1 89 ? -13.699 14.056 5.762 1.00 36.94 89 LEU A C 1
ATOM 752 O O . LEU A 1 89 ? -14.250 13.387 4.858 1.00 36.94 89 LEU A O 1
#

pLDDT: mean 75.03, std 14.87, range [36.94, 89.88]

Sequence (89 aa):
MEDAEQEDRDSLILPAEEVRAMLIKWELILSKFEKRRLQETVQQWFSRIHKSSDIIPIYEKVIYGKETASSEELQLMRKWIHENVRKSL

Radius of gyration: 15.58 Å; chains: 1; bounding box: 54×24×30 Å

Foldseek 3Di:
DPPDDPPPPPPCCFQLNVLVVLVVVLLVPDDPQLHDDPPDDPVRSCVSNVADCPLVVVVCCSPVNPDTDDPVSSVVSVVSSVVVVVPPD

Secondary structure (DSSP, 8-state):
---SSSSSSSS---HHHHHHHHHHHHHHHS-TTTSPPTTS-HHHHHHHTT--GGGHHHHHHHHH-SSPPPHHHHHHHHHHHHHHHTT--